Protein AF-A0A2P4S8G6-F1 (afdb_monomer)

Organism: Bambusicola thoracicus (NCBI:txid9083)

pLDDT: mean 73.47, std 11.03, range [54.88, 89.69]

Secondary structure (DSSP, 8-state):
------HHHHHHHHHHHHHHHHHHSSGGGHHHHHHHHHHTS------SEEEETTEEEEPPPGGGG-

Structure (mmCIF, N/CA/C/O backbone):
data_AF-A0A2P4S8G6-F1
#
_entry.id   AF-A0A2P4S8G6-F1
#
loop_
_atom_site.group_PDB
_atom_site.id
_atom_site.type_symbol
_atom_site.label_atom_id
_atom_site.label_alt_id
_atom_site.label_comp_id
_atom_site.label_asym_id
_atom_site.label_entity_id
_atom_site.label_seq_id
_atom_site.pdbx_PDB_ins_code
_atom_site.Cartn_x
_atom_site.Cartn_y
_atom_site.Cartn_z
_atom_site.occupancy
_atom_site.B_iso_or_equiv
_atom_site.auth_seq_id
_atom_site.auth_comp_id
_atom_site.auth_asym_id
_atom_site.auth_atom_id
_atom_site.pdbx_PDB_model_num
ATOM 1 N N . MET A 1 1 ? -3.720 -12.277 31.443 1.00 62.50 1 MET A N 1
ATOM 2 C CA . MET A 1 1 ? -3.873 -10.825 31.226 1.00 62.50 1 MET A CA 1
ATOM 3 C C . MET A 1 1 ? -5.178 -10.648 30.471 1.00 62.50 1 MET A C 1
ATOM 5 O O . MET A 1 1 ? -5.287 -11.201 29.386 1.00 62.50 1 MET A O 1
ATOM 9 N N . VAL A 1 2 ? -6.196 -10.044 31.084 1.00 57.22 2 VAL A N 1
ATOM 10 C CA . VAL A 1 2 ? -7.486 -9.788 30.421 1.00 57.22 2 VAL A CA 1
ATOM 11 C C . VAL A 1 2 ? -7.360 -8.433 29.730 1.00 57.22 2 VAL A C 1
ATOM 13 O O . VAL A 1 2 ? -7.025 -7.451 30.384 1.00 57.22 2 VAL A O 1
ATOM 16 N N . LEU A 1 3 ? -7.520 -8.408 28.408 1.00 69.19 3 LEU A N 1
ATOM 17 C CA . LEU A 1 3 ? -7.505 -7.183 27.612 1.00 69.19 3 LEU A CA 1
ATOM 18 C C . LEU A 1 3 ? -8.928 -6.632 27.597 1.00 69.19 3 LEU A C 1
ATOM 20 O O . LEU A 1 3 ? -9.789 -7.145 26.886 1.00 69.19 3 LEU A O 1
ATOM 24 N N . GLU A 1 4 ? -9.185 -5.618 28.411 1.00 72.06 4 GLU A N 1
ATOM 25 C CA . GLU A 1 4 ? -10.429 -4.861 28.328 1.00 72.06 4 GLU A CA 1
ATOM 26 C C . GLU A 1 4 ? -10.290 -3.852 27.186 1.00 72.06 4 GLU A C 1
ATOM 28 O O . GLU A 1 4 ? -9.713 -2.779 27.346 1.00 72.06 4 GLU A O 1
ATOM 33 N N . THR A 1 5 ? -10.746 -4.226 25.990 1.00 69.44 5 THR A N 1
ATOM 34 C CA . THR A 1 5 ? -10.750 -3.319 24.838 1.00 69.44 5 THR A CA 1
ATOM 35 C C . THR A 1 5 ? -12.029 -2.486 24.846 1.00 69.44 5 THR A C 1
ATOM 37 O O . THR A 1 5 ? -13.136 -3.023 24.819 1.00 69.44 5 THR A O 1
ATOM 40 N N . ASN A 1 6 ? -11.881 -1.160 24.877 1.00 83.81 6 ASN A N 1
ATOM 41 C CA . ASN A 1 6 ? -12.998 -0.225 24.847 1.00 83.81 6 ASN A CA 1
ATOM 42 C C . ASN A 1 6 ? -13.646 -0.217 23.451 1.00 83.81 6 ASN A C 1
ATOM 44 O O . ASN A 1 6 ? -12.982 0.037 22.447 1.00 83.81 6 ASN A O 1
ATOM 48 N N . MET A 1 7 ? -14.957 -0.463 23.387 1.00 84.00 7 MET A N 1
ATOM 49 C CA . MET A 1 7 ? -15.723 -0.519 22.135 1.00 84.00 7 MET A CA 1
ATOM 50 C C . MET A 1 7 ? -15.548 0.745 21.272 1.00 84.00 7 MET A C 1
ATOM 52 O O . MET A 1 7 ? -15.496 0.654 20.047 1.00 84.00 7 MET A O 1
ATOM 56 N N . ASN A 1 8 ? -15.399 1.918 21.896 1.00 86.94 8 ASN A N 1
ATOM 57 C CA . ASN A 1 8 ? -15.213 3.182 21.180 1.00 86.94 8 ASN A CA 1
ATOM 58 C C . ASN A 1 8 ? -13.866 3.240 20.449 1.00 86.94 8 ASN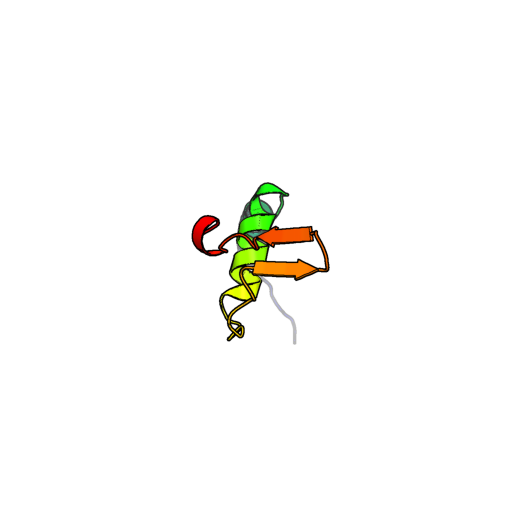 A C 1
ATOM 60 O O . ASN A 1 8 ? -13.785 3.795 19.355 1.00 86.94 8 ASN A O 1
ATOM 64 N N . GLU A 1 9 ? -12.817 2.643 21.017 1.00 87.06 9 GLU A N 1
ATOM 65 C CA . GLU A 1 9 ? -11.498 2.584 20.380 1.00 87.06 9 GLU A CA 1
ATOM 66 C C . GLU A 1 9 ? -11.505 1.643 19.170 1.00 87.06 9 GLU A C 1
ATOM 68 O O . GLU A 1 9 ? -10.899 1.963 18.149 1.00 87.06 9 GLU A O 1
ATOM 73 N N . ILE A 1 10 ? -12.251 0.533 19.238 1.00 89.19 10 ILE A N 1
ATOM 74 C CA . ILE A 1 10 ? -12.431 -0.390 18.105 1.00 89.19 10 ILE A CA 1
ATOM 75 C C . ILE A 1 10 ? -13.126 0.325 16.946 1.00 89.19 10 ILE A C 1
ATOM 77 O O . ILE A 1 10 ? -12.669 0.243 15.808 1.00 89.19 10 ILE A O 1
ATOM 81 N N . VAL A 1 11 ? -14.211 1.052 17.229 1.00 89.50 11 VAL A N 1
ATOM 82 C CA . VAL A 1 11 ? -14.943 1.807 16.203 1.00 89.50 11 VAL A CA 1
ATOM 83 C C . VAL A 1 11 ? -14.047 2.882 15.585 1.00 89.50 11 VAL A C 1
ATOM 85 O O . VAL A 1 11 ? -13.968 2.978 14.362 1.00 89.50 11 VAL A O 1
ATOM 88 N N . ALA A 1 12 ? -13.297 3.627 16.401 1.00 89.62 12 ALA A N 1
ATOM 89 C CA . ALA A 1 12 ? -12.375 4.648 15.907 1.00 89.62 12 ALA A CA 1
ATOM 90 C C . ALA A 1 12 ? -11.260 4.061 15.019 1.00 89.62 12 ALA A C 1
ATOM 92 O O . ALA A 1 12 ? -10.939 4.623 13.969 1.00 89.62 12 ALA A O 1
ATOM 93 N N . GLN A 1 13 ? -10.687 2.915 15.400 1.00 88.81 13 GLN A N 1
ATOM 94 C CA . GLN A 1 13 ? -9.676 2.228 14.593 1.00 88.81 13 GLN A CA 1
ATOM 95 C C . GLN A 1 13 ? -10.259 1.664 13.293 1.00 88.81 13 GLN A C 1
ATOM 97 O O . GLN A 1 13 ? -9.630 1.801 12.245 1.00 88.81 13 GLN A O 1
ATOM 102 N N . ALA A 1 14 ? -11.464 1.091 13.332 1.00 88.75 14 ALA A N 1
ATOM 103 C CA . ALA A 1 14 ? -12.151 0.588 12.145 1.00 88.75 14 ALA A CA 1
ATOM 104 C C . ALA A 1 14 ? -12.473 1.715 11.150 1.00 88.75 14 ALA A C 1
ATOM 106 O O . ALA A 1 14 ? -12.279 1.561 9.944 1.00 88.75 14 ALA A O 1
ATOM 107 N N . GLU A 1 15 ? -12.900 2.884 11.632 1.00 89.44 15 GLU A N 1
ATOM 108 C CA . GLU A 1 15 ? -13.117 4.056 10.780 1.00 89.44 15 GLU A CA 1
ATOM 109 C C . GLU A 1 15 ? -11.812 4.594 10.181 1.00 89.44 15 GLU A C 1
ATOM 111 O O . GLU A 1 15 ? -11.783 4.977 9.007 1.00 89.44 15 GLU A O 1
ATOM 116 N N . ALA A 1 16 ? -10.728 4.617 10.962 1.00 86.56 16 ALA A N 1
ATOM 117 C CA . ALA A 1 16 ? -9.411 5.019 10.479 1.00 86.56 16 ALA A CA 1
ATOM 118 C C . ALA A 1 16 ? -8.895 4.064 9.390 1.00 86.56 16 ALA A C 1
ATOM 120 O O . ALA A 1 16 ? -8.465 4.525 8.330 1.00 86.56 16 ALA A O 1
ATOM 121 N N . GLN A 1 17 ? -9.011 2.750 9.605 1.00 83.50 17 GLN A N 1
ATOM 122 C CA . GLN A 1 17 ? -8.661 1.735 8.609 1.00 83.50 17 GLN A CA 1
ATOM 123 C C . GLN A 1 17 ? -9.534 1.852 7.359 1.00 83.50 17 GLN A C 1
ATOM 125 O O . GLN A 1 17 ? -8.996 1.910 6.260 1.00 83.50 17 GLN A O 1
ATOM 130 N N . SER A 1 18 ? -10.852 2.027 7.496 1.00 84.12 18 SER A N 1
ATOM 131 C CA . SER A 1 18 ? -11.754 2.191 6.347 1.00 84.12 18 SER A CA 1
ATOM 132 C C . SER A 1 18 ? -11.423 3.426 5.497 1.00 84.12 18 SER A C 1
ATOM 134 O O . SER A 1 18 ? -11.541 3.397 4.271 1.00 84.12 18 SER A O 1
ATOM 136 N N . LYS A 1 19 ? -10.989 4.533 6.118 1.00 82.94 19 LYS A N 1
ATOM 137 C CA . LYS A 1 19 ? -10.535 5.732 5.389 1.00 82.94 19 LYS A CA 1
ATOM 138 C C . LYS A 1 19 ? -9.246 5.472 4.613 1.00 82.94 19 LYS A C 1
ATOM 140 O O . LYS A 1 19 ? -9.147 5.908 3.468 1.00 82.94 19 LYS A O 1
ATOM 145 N N . LEU A 1 20 ? -8.294 4.755 5.2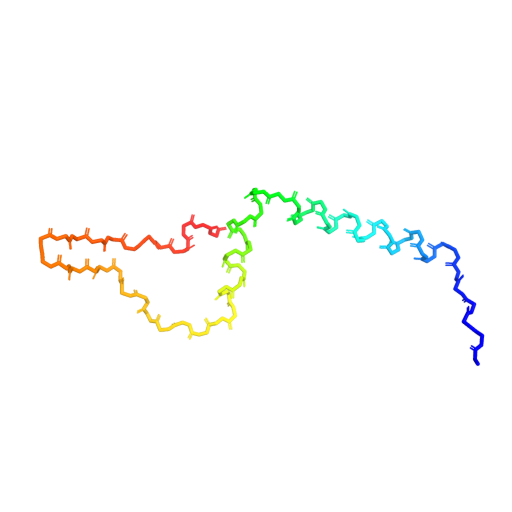09 1.00 74.31 20 LEU A N 1
ATOM 146 C CA . LEU A 1 20 ? -7.052 4.361 4.541 1.00 74.31 20 LEU A CA 1
ATOM 147 C C . LEU A 1 20 ? -7.323 3.381 3.394 1.00 74.31 20 LEU A C 1
ATOM 149 O O . LEU A 1 20 ? -6.879 3.613 2.276 1.00 74.31 20 LEU A O 1
ATOM 153 N N . GLU A 1 21 ? -8.143 2.357 3.619 1.00 73.75 21 GLU A N 1
ATOM 154 C CA . GLU A 1 21 ? -8.550 1.400 2.588 1.00 73.75 21 GLU A CA 1
ATOM 155 C C . GLU A 1 21 ? -9.251 2.079 1.410 1.00 73.75 21 GLU A C 1
ATOM 157 O O . GLU A 1 21 ? -9.041 1.685 0.271 1.00 73.75 21 GLU A O 1
ATOM 162 N N . LYS A 1 22 ? -10.042 3.133 1.644 1.00 73.75 22 LYS A N 1
ATOM 163 C CA . LYS A 1 22 ? -10.650 3.934 0.566 1.00 73.75 22 LYS A CA 1
ATOM 164 C C . LYS A 1 22 ? -9.643 4.832 -0.150 1.00 73.75 22 LYS A C 1
ATOM 166 O O . LYS A 1 22 ? -9.759 5.014 -1.358 1.00 73.75 22 LYS A O 1
ATOM 171 N N . ALA A 1 23 ? -8.672 5.389 0.571 1.00 66.19 23 ALA A N 1
ATOM 172 C CA . ALA A 1 23 ? -7.598 6.188 -0.022 1.00 66.19 23 ALA A CA 1
ATOM 173 C C . ALA A 1 23 ? -6.651 5.334 -0.885 1.00 66.19 23 ALA A C 1
ATOM 175 O O . ALA A 1 23 ? -6.042 5.831 -1.830 1.00 66.19 23 ALA A O 1
ATOM 176 N N . GLU A 1 24 ? -6.555 4.042 -0.584 1.00 64.56 24 GLU A N 1
ATOM 177 C CA . GLU A 1 24 ? -5.664 3.104 -1.256 1.00 64.56 24 GLU A CA 1
ATOM 178 C C . GLU A 1 24 ? -6.368 2.104 -2.197 1.00 64.56 24 GLU A C 1
ATOM 180 O O . GLU A 1 24 ? -5.726 1.431 -3.011 1.00 64.56 24 GLU A O 1
ATOM 185 N N . GLY A 1 25 ? -7.687 1.980 -2.076 1.00 59.38 25 GLY A N 1
ATOM 186 C CA . GLY A 1 25 ? -8.523 0.978 -2.723 1.00 59.38 25 GLY A CA 1
ATOM 187 C C . GLY A 1 25 ? -9.011 1.430 -4.088 1.00 59.38 25 GLY A C 1
ATOM 188 O O . GLY A 1 25 ? -10.181 1.746 -4.275 1.00 59.38 25 GLY A O 1
ATOM 189 N N . GLY A 1 26 ? -8.116 1.445 -5.071 1.00 63.31 26 GLY A N 1
ATOM 190 C CA . GLY A 1 26 ? -8.513 1.620 -6.462 1.00 63.31 26 GLY A CA 1
ATOM 191 C C . GLY A 1 26 ? -7.342 1.684 -7.431 1.00 63.31 26 GLY A C 1
ATOM 192 O O . GLY A 1 26 ? -6.226 2.050 -7.068 1.00 63.31 26 GLY A O 1
ATOM 193 N N . LEU A 1 27 ? -7.618 1.391 -8.706 1.00 54.88 27 LEU A N 1
ATOM 194 C CA . LEU A 1 27 ? -6.666 1.559 -9.814 1.00 54.88 27 LEU A CA 1
ATOM 195 C C . LEU A 1 27 ? -6.128 3.003 -9.902 1.00 54.88 27 LEU A C 1
ATOM 197 O O . LEU A 1 27 ? -5.002 3.217 -10.337 1.00 54.88 27 LEU A O 1
ATOM 201 N N . SER A 1 28 ? -6.903 3.984 -9.422 1.00 60.94 28 SER A N 1
ATOM 202 C CA . SER A 1 28 ? -6.511 5.397 -9.349 1.00 60.94 28 SER A CA 1
ATOM 203 C C . SER A 1 28 ? -5.376 5.678 -8.354 1.00 60.94 28 SER A C 1
ATOM 205 O O . SER A 1 28 ? -4.695 6.686 -8.503 1.00 60.94 28 SER A O 1
ATOM 207 N N . ALA A 1 29 ? -5.149 4.804 -7.366 1.00 57.31 29 ALA A N 1
ATOM 208 C CA . ALA A 1 29 ? -4.034 4.904 -6.421 1.00 57.31 29 ALA A CA 1
ATOM 209 C C . ALA A 1 29 ? -2.788 4.127 -6.893 1.00 57.31 29 ALA A C 1
ATOM 211 O O . ALA A 1 29 ? -1.723 4.241 -6.285 1.00 57.31 29 ALA A O 1
ATOM 212 N N . ALA A 1 30 ? -2.887 3.345 -7.979 1.00 60.66 30 ALA A N 1
ATOM 213 C CA . ALA A 1 30 ? -1.770 2.564 -8.513 1.00 60.66 30 ALA A CA 1
ATOM 214 C C . ALA A 1 30 ? -0.571 3.431 -8.952 1.00 60.66 30 ALA A C 1
ATOM 216 O O . ALA A 1 30 ? 0.555 3.056 -8.615 1.00 60.66 30 ALA A O 1
ATOM 217 N N . PRO A 1 31 ? -0.758 4.602 -9.602 1.00 60.81 31 PRO A N 1
ATOM 218 C CA . PRO A 1 31 ? 0.352 5.507 -9.901 1.00 60.81 31 PRO A CA 1
ATOM 219 C C . PRO A 1 31 ? 1.043 6.008 -8.627 1.00 60.81 31 PRO A C 1
ATOM 221 O O . PRO A 1 31 ? 2.259 5.896 -8.503 1.00 60.81 31 PRO A O 1
ATOM 224 N N . SER A 1 32 ? 0.281 6.459 -7.626 1.00 63.41 32 SER A N 1
ATOM 225 C CA . SER A 1 32 ? 0.835 6.955 -6.359 1.00 63.41 32 SER A CA 1
ATOM 226 C C . SER A 1 32 ? 1.521 5.856 -5.539 1.00 63.41 32 SER A C 1
ATOM 228 O O . SER A 1 32 ? 2.527 6.131 -4.887 1.00 63.41 32 SER A O 1
ATOM 230 N N . ARG A 1 33 ? 1.042 4.604 -5.606 1.00 62.25 33 ARG A N 1
ATOM 231 C CA . ARG A 1 33 ? 1.695 3.427 -5.006 1.00 62.25 33 ARG A CA 1
ATOM 232 C C . ARG A 1 33 ? 3.007 3.088 -5.708 1.00 62.25 33 ARG A C 1
ATOM 234 O O . ARG A 1 33 ? 4.010 2.902 -5.026 1.00 62.25 33 ARG A O 1
ATOM 241 N N . ALA A 1 34 ? 3.022 3.056 -7.042 1.00 65.44 34 ALA A N 1
ATOM 242 C CA . ALA A 1 34 ? 4.240 2.816 -7.817 1.00 65.44 34 ALA A CA 1
ATOM 243 C C . ALA A 1 34 ? 5.302 3.889 -7.530 1.00 65.44 34 ALA A C 1
ATOM 245 O O . ALA A 1 34 ? 6.465 3.567 -7.308 1.00 65.44 34 ALA A O 1
ATOM 246 N N . VAL A 1 35 ? 4.880 5.152 -7.453 1.00 64.06 35 VAL A N 1
ATOM 247 C CA . VAL A 1 35 ? 5.737 6.303 -7.150 1.00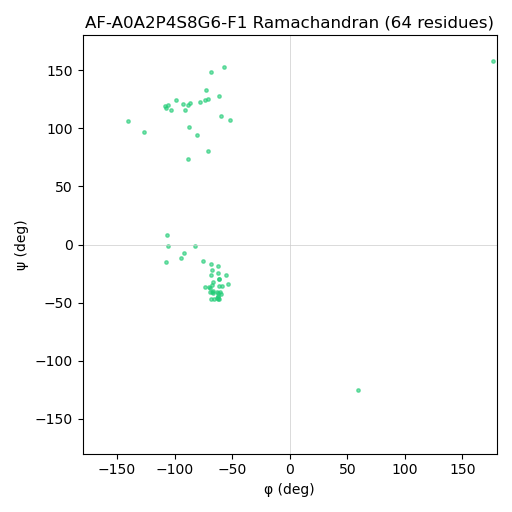 64.06 35 VAL A CA 1
ATOM 248 C C . VAL A 1 35 ? 6.223 6.298 -5.691 1.00 64.06 35 VAL A C 1
ATOM 250 O O . VAL A 1 35 ? 7.397 6.554 -5.427 1.00 64.06 35 VAL A O 1
ATOM 253 N N . SER A 1 36 ? 5.363 5.952 -4.731 1.00 65.38 36 SER A N 1
ATOM 254 C CA . SER A 1 36 ? 5.745 5.859 -3.313 1.00 65.38 36 SER A CA 1
ATOM 255 C C . SER A 1 36 ? 6.682 4.685 -3.038 1.00 65.38 36 SER A C 1
ATOM 257 O O . SER A 1 36 ? 7.624 4.833 -2.265 1.00 65.38 36 SER A O 1
ATOM 259 N N . ALA A 1 37 ? 6.481 3.547 -3.711 1.00 67.12 37 ALA A N 1
ATOM 260 C CA . ALA A 1 37 ? 7.351 2.380 -3.592 1.00 67.12 37 ALA A CA 1
ATOM 261 C C . ALA A 1 37 ? 8.790 2.675 -4.046 1.00 67.12 37 ALA A C 1
ATOM 263 O O . ALA A 1 37 ? 9.724 2.100 -3.496 1.00 67.12 37 ALA A O 1
ATOM 264 N N . VAL A 1 38 ? 8.984 3.600 -4.995 1.00 65.12 38 VAL A N 1
ATOM 265 C CA . VAL A 1 38 ? 10.317 4.010 -5.469 1.00 65.12 38 VAL A CA 1
ATOM 266 C C . VAL A 1 38 ? 10.887 5.242 -4.758 1.00 65.12 38 VAL A C 1
ATOM 268 O O . VAL A 1 38 ? 12.075 5.517 -4.897 1.00 65.12 38 VAL A O 1
ATOM 271 N N . LYS A 1 39 ? 10.086 5.971 -3.965 1.00 67.50 39 LYS A N 1
ATOM 272 C CA . LYS A 1 39 ? 10.474 7.239 -3.313 1.00 67.50 39 LYS A CA 1
ATOM 273 C C . LYS A 1 39 ? 11.642 7.099 -2.327 1.00 67.50 39 LYS A C 1
ATOM 275 O O . LYS A 1 39 ? 12.404 8.044 -2.148 1.00 67.50 39 LYS A O 1
ATOM 280 N N . ASN A 1 40 ? 11.790 5.934 -1.698 1.00 62.72 40 ASN A N 1
ATOM 281 C CA . ASN A 1 40 ? 12.826 5.660 -0.695 1.00 62.72 40 ASN A CA 1
ATOM 282 C C . A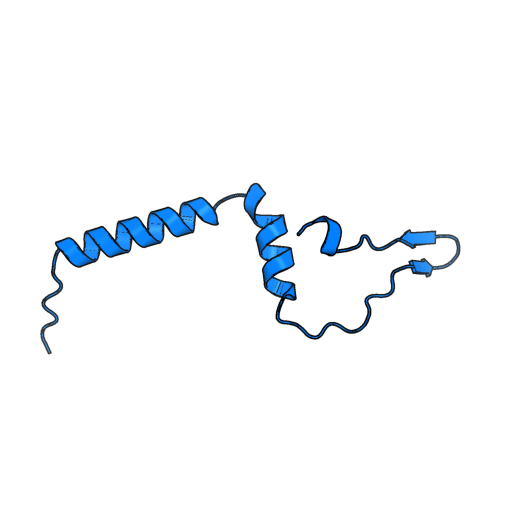SN A 1 40 ? 13.957 4.755 -1.212 1.00 62.72 40 ASN A C 1
ATOM 284 O O . ASN A 1 40 ? 14.801 4.323 -0.428 1.00 62.72 40 ASN A O 1
ATOM 288 N N . ILE A 1 41 ? 13.985 4.459 -2.514 1.00 69.62 41 ILE A N 1
ATOM 289 C CA . ILE A 1 41 ? 15.024 3.632 -3.127 1.00 69.62 41 ILE A CA 1
ATOM 290 C C . ILE A 1 41 ? 16.050 4.563 -3.781 1.00 69.62 41 ILE A C 1
ATOM 292 O O . ILE A 1 41 ? 15.696 5.375 -4.633 1.00 69.62 41 ILE A O 1
ATOM 296 N N . ASN A 1 42 ? 17.330 4.431 -3.421 1.00 62.69 42 ASN A N 1
ATOM 297 C CA . ASN A 1 42 ? 18.425 5.043 -4.178 1.00 62.69 42 ASN A CA 1
ATOM 298 C C . ASN A 1 42 ? 18.572 4.292 -5.508 1.00 62.69 42 ASN A C 1
ATOM 300 O O . ASN A 1 42 ? 19.378 3.370 -5.630 1.00 62.69 42 ASN A O 1
ATOM 304 N N . LEU A 1 43 ? 17.724 4.619 -6.480 1.00 63.47 43 LEU A N 1
ATOM 305 C CA . LEU A 1 43 ? 17.777 4.012 -7.801 1.00 63.47 43 LEU A CA 1
ATOM 306 C C . LEU A 1 43 ? 18.992 4.560 -8.563 1.00 63.47 43 LEU A C 1
ATOM 308 O O . LEU A 1 43 ? 19.182 5.779 -8.595 1.00 63.47 43 LEU A O 1
ATOM 312 N N . PRO A 1 44 ? 19.804 3.696 -9.200 1.00 68.31 44 PRO A N 1
ATOM 313 C CA . PRO A 1 44 ? 20.753 4.162 -10.203 1.00 68.31 44 PRO A CA 1
ATOM 314 C C . PRO A 1 44 ? 19.989 4.906 -11.304 1.00 68.31 44 PRO A C 1
ATOM 316 O O . PRO A 1 44 ? 18.807 4.629 -11.523 1.00 68.31 44 PRO A O 1
ATOM 319 N N . GLU A 1 45 ? 20.642 5.848 -11.992 1.00 67.12 45 GLU A N 1
ATOM 320 C CA . GLU A 1 45 ? 20.015 6.559 -13.109 1.00 67.12 45 GLU A CA 1
ATOM 321 C C . GLU A 1 45 ? 19.434 5.543 -14.103 1.00 67.12 45 GLU A C 1
ATOM 323 O O . GLU A 1 45 ? 20.166 4.834 -14.796 1.00 67.12 45 GLU A O 1
ATOM 328 N N . ILE A 1 46 ? 18.101 5.431 -14.132 1.00 71.44 46 ILE A N 1
ATOM 329 C CA . ILE A 1 46 ? 17.407 4.514 -15.035 1.00 71.44 46 ILE A CA 1
ATOM 330 C C . ILE A 1 46 ? 17.755 4.957 -16.461 1.00 71.44 46 ILE A C 1
ATOM 332 O O . ILE A 1 46 ? 17.571 6.139 -16.781 1.00 71.44 46 ILE A O 1
ATOM 336 N N . PRO A 1 47 ? 18.244 4.053 -17.329 1.00 71.81 47 PRO A N 1
ATOM 337 C CA . PRO A 1 47 ? 18.619 4.412 -18.686 1.00 71.81 47 PRO A CA 1
ATOM 338 C C . PRO A 1 47 ? 17.396 4.967 -19.419 1.00 71.81 47 PRO A C 1
ATOM 340 O O . PRO A 1 47 ? 16.445 4.251 -19.722 1.00 71.81 47 PRO A O 1
ATOM 343 N N . ARG A 1 48 ? 17.416 6.276 -19.698 1.00 73.12 48 ARG A N 1
ATOM 344 C CA . ARG A 1 48 ? 16.291 7.000 -20.318 1.00 73.12 48 ARG A CA 1
ATOM 345 C C . ARG A 1 48 ? 16.049 6.604 -21.771 1.00 73.12 48 ARG A C 1
ATOM 347 O O . ARG A 1 48 ? 14.991 6.903 -22.319 1.00 73.12 48 ARG A O 1
ATOM 354 N N . ASN A 1 49 ? 17.029 5.958 -22.394 1.00 82.00 49 ASN A N 1
ATOM 355 C CA . ASN A 1 49 ? 17.007 5.621 -23.803 1.00 82.00 49 ASN A CA 1
ATOM 356 C C . ASN A 1 49 ? 17.606 4.227 -24.006 1.00 82.00 49 ASN A C 1
ATOM 358 O O . ASN A 1 49 ? 18.816 4.042 -23.893 1.00 82.00 49 ASN A O 1
ATOM 362 N N . ILE A 1 50 ? 16.747 3.253 -24.286 1.00 86.38 50 ILE A N 1
ATOM 363 C CA . ILE A 1 50 ? 17.128 1.860 -24.509 1.00 86.38 50 ILE A CA 1
ATOM 364 C C . ILE A 1 50 ? 17.078 1.619 -26.019 1.00 86.38 50 ILE A C 1
ATOM 366 O O . ILE A 1 50 ? 16.013 1.724 -26.622 1.00 86.38 50 ILE A O 1
ATOM 370 N N . ASN A 1 51 ? 18.227 1.333 -26.631 1.00 88.62 51 ASN A N 1
ATOM 371 C CA . ASN A 1 51 ? 18.318 0.979 -28.049 1.00 88.62 51 ASN A CA 1
ATOM 372 C C . ASN A 1 51 ? 18.585 -0.525 -28.172 1.00 88.62 51 ASN A C 1
ATOM 374 O O . ASN A 1 51 ? 19.601 -1.003 -27.668 1.00 88.62 51 ASN A O 1
ATOM 378 N N . ILE A 1 52 ? 17.692 -1.263 -28.829 1.00 87.19 52 ILE A N 1
ATOM 379 C CA . ILE A 1 52 ? 17.839 -2.698 -29.107 1.00 87.19 52 ILE A CA 1
ATOM 380 C C . ILE A 1 52 ? 17.642 -2.895 -30.611 1.00 87.19 52 ILE A C 1
ATOM 382 O O . ILE A 1 52 ? 16.513 -2.946 -31.096 1.00 87.19 52 ILE A O 1
ATOM 386 N N . GLY A 1 53 ? 18.749 -2.963 -31.356 1.00 87.12 53 GLY A N 1
ATOM 387 C CA . GLY A 1 53 ? 18.713 -2.933 -32.821 1.00 87.12 53 GLY A CA 1
ATOM 388 C C . GLY A 1 53 ? 18.069 -1.637 -33.323 1.00 87.12 53 GLY A C 1
ATOM 389 O O . GLY A 1 53 ? 18.462 -0.553 -32.895 1.00 87.12 53 GLY A O 1
ATOM 390 N N . ASP A 1 54 ? 17.040 -1.764 -34.159 1.00 89.69 54 ASP A N 1
ATOM 391 C CA . ASP A 1 54 ? 16.283 -0.627 -34.706 1.00 89.69 54 ASP A CA 1
ATOM 392 C C . ASP A 1 54 ? 15.200 -0.089 -33.747 1.00 89.69 54 ASP A C 1
ATOM 394 O O . ASP A 1 54 ? 14.496 0.871 -34.064 1.00 89.69 54 ASP A O 1
ATOM 398 N N . ILE A 1 55 ? 15.034 -0.699 -32.568 1.00 89.25 55 ILE A N 1
ATOM 399 C CA . ILE A 1 55 ? 14.018 -0.305 -31.587 1.00 89.25 55 ILE A CA 1
ATOM 400 C C . ILE 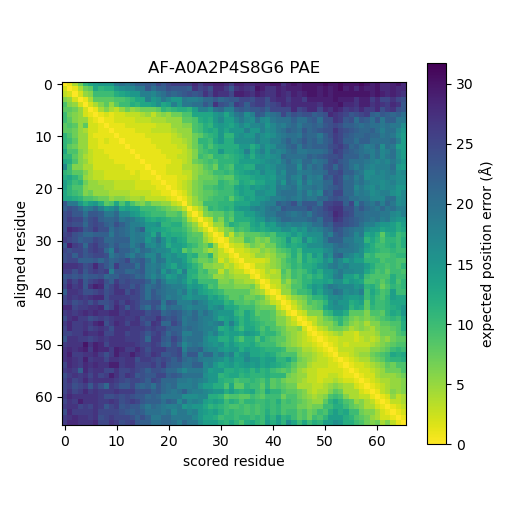A 1 55 ? 14.620 0.689 -30.592 1.00 89.25 55 ILE A C 1
ATOM 402 O O . ILE A 1 55 ? 15.548 0.361 -29.851 1.00 89.25 55 ILE A O 1
ATOM 406 N N . ASN A 1 56 ? 14.033 1.885 -30.523 1.00 88.62 56 ASN A N 1
ATOM 407 C CA . ASN A 1 56 ? 14.325 2.899 -29.512 1.00 88.62 56 ASN A CA 1
ATOM 408 C C . ASN A 1 56 ? 13.164 2.999 -28.512 1.00 88.62 56 ASN A C 1
ATOM 410 O O . ASN A 1 56 ? 12.050 3.369 -28.880 1.00 88.62 56 ASN A O 1
ATOM 414 N N . ILE A 1 57 ? 13.428 2.702 -27.240 1.00 86.88 57 ILE A N 1
ATOM 415 C CA . ILE A 1 57 ? 12.467 2.860 -26.145 1.00 86.88 57 ILE A CA 1
ATOM 416 C C . ILE A 1 57 ? 12.904 4.045 -25.287 1.00 86.88 57 ILE A C 1
ATOM 418 O O . ILE A 1 57 ? 13.980 4.032 -24.683 1.00 86.88 57 ILE A O 1
ATOM 422 N N . LYS A 1 58 ? 12.0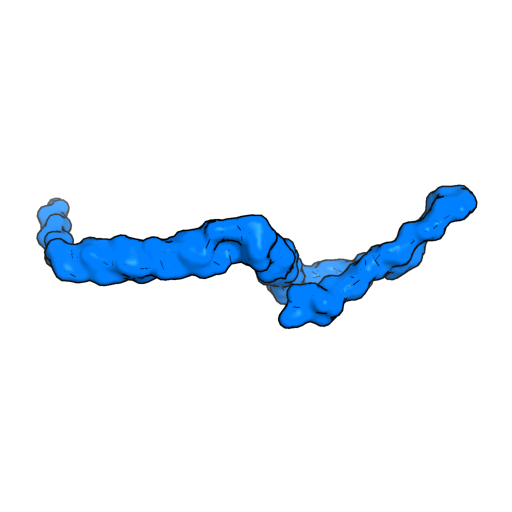40 5.060 -25.201 1.00 84.06 58 LYS A N 1
ATOM 423 C CA . LYS A 1 58 ? 12.198 6.180 -24.270 1.00 84.06 58 LYS A CA 1
ATOM 424 C C . LYS A 1 58 ? 11.4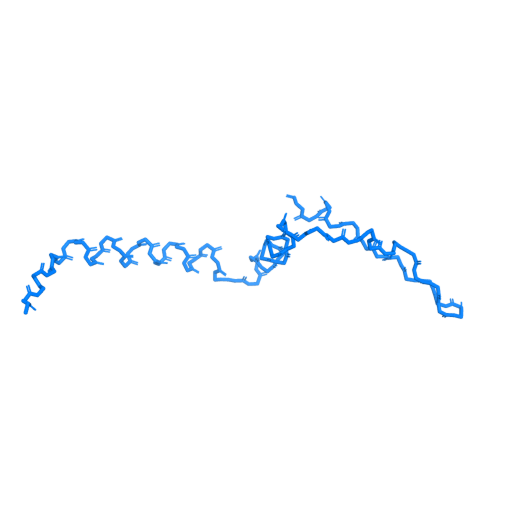76 5.853 -22.975 1.00 84.06 58 LYS A C 1
ATOM 426 O O . LYS A 1 58 ? 10.255 5.708 -22.966 1.00 84.06 58 LYS A O 1
ATOM 431 N N . VAL A 1 59 ? 12.229 5.742 -21.889 1.00 78.12 59 VAL A N 1
ATOM 432 C CA . VAL A 1 59 ? 11.648 5.512 -20.565 1.00 78.12 59 VAL A CA 1
ATOM 433 C C . VAL A 1 59 ? 11.095 6.849 -20.044 1.00 78.12 59 VAL A C 1
ATOM 435 O O . VAL A 1 59 ? 11.853 7.822 -19.979 1.00 78.12 59 VAL A O 1
ATOM 438 N N . PRO A 1 60 ? 9.794 6.946 -19.706 1.00 69.31 60 PRO A N 1
ATOM 439 C CA . PRO A 1 60 ? 9.192 8.189 -19.232 1.00 69.31 60 PRO A CA 1
ATOM 440 C C . PRO A 1 60 ? 9.729 8.586 -17.853 1.00 69.31 60 PRO A C 1
ATOM 442 O O . PRO A 1 60 ? 10.067 7.738 -17.026 1.00 69.31 60 PRO A O 1
ATOM 445 N N . ASN A 1 61 ? 9.807 9.895 -17.597 1.00 71.88 61 ASN A N 1
ATOM 446 C CA . ASN A 1 61 ? 10.278 10.405 -16.314 1.00 71.88 61 ASN A CA 1
ATOM 447 C C . ASN A 1 61 ? 9.207 10.192 -15.236 1.00 71.88 61 ASN A C 1
ATOM 449 O O . ASN A 1 61 ? 8.083 10.674 -15.370 1.00 71.88 61 ASN A O 1
ATOM 453 N N . LEU A 1 62 ? 9.573 9.514 -14.145 1.00 66.44 62 LEU A N 1
ATOM 454 C CA . LEU A 1 62 ? 8.673 9.289 -13.016 1.00 66.44 62 LEU A CA 1
ATOM 455 C C . LEU A 1 62 ? 8.224 10.594 -12.336 1.00 66.44 62 LEU A C 1
ATOM 457 O O . LEU A 1 62 ? 7.137 10.623 -11.770 1.00 66.44 62 LEU A O 1
ATOM 461 N N . SER A 1 63 ? 8.993 11.686 -12.442 1.00 65.44 63 SER A N 1
ATOM 462 C CA . SER A 1 63 ? 8.602 13.008 -11.931 1.00 65.44 63 SER A CA 1
ATOM 463 C C . SER A 1 63 ? 7.354 13.573 -12.606 1.00 65.44 63 SER A C 1
ATOM 465 O O . SER A 1 63 ? 6.753 14.492 -12.074 1.00 65.44 63 SER A O 1
ATOM 467 N N . GLN A 1 64 ? 6.974 13.062 -13.780 1.00 63.44 64 GLN A N 1
ATOM 468 C CA . GLN A 1 64 ? 5.749 13.465 -14.473 1.00 63.44 64 GLN A CA 1
ATOM 469 C C . GLN A 1 64 ? 4.485 12.867 -13.828 1.00 63.44 64 GLN A C 1
ATOM 471 O O . GLN A 1 64 ? 3.379 13.300 -14.136 1.00 63.44 64 GLN A O 1
ATOM 476 N N . PHE A 1 65 ? 4.648 11.864 -12.960 1.00 62.19 65 PHE A N 1
ATOM 477 C CA . PHE A 1 65 ? 3.560 11.188 -12.249 1.00 62.19 65 PHE A CA 1
ATOM 478 C C . PHE A 1 65 ? 3.474 11.572 -10.759 1.00 62.19 65 PHE A C 1
ATOM 480 O O . PHE A 1 65 ? 2.604 11.048 -10.063 1.00 62.19 65 PHE A O 1
ATOM 487 N N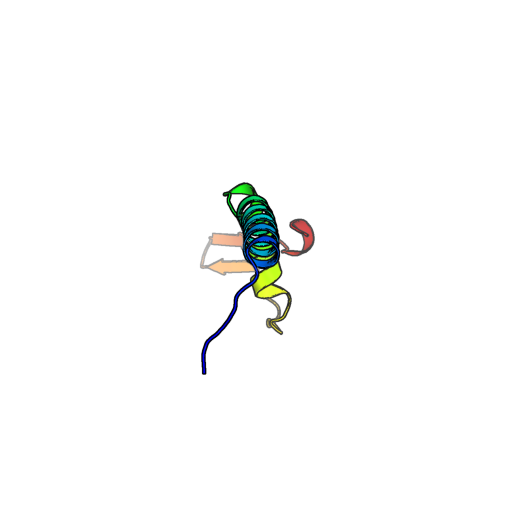 . MET A 1 66 ? 4.384 12.430 -10.277 1.00 57.09 66 MET A N 1
ATOM 488 C CA . MET A 1 66 ? 4.332 13.085 -8.958 1.00 57.09 66 MET A CA 1
ATOM 489 C C . MET A 1 66 ? 3.445 14.326 -9.038 1.00 57.09 66 MET A C 1
ATOM 491 O O . MET A 1 66 ? 2.688 14.552 -8.071 1.00 57.09 66 MET A O 1
#

Solvent-accessible surface area (backbone atoms only — not comparable to full-atom values): 4316 Å² total; per-residue (Å²): 135,86,84,85,76,57,69,68,58,53,52,53,50,50,53,52,48,52,53,49,48,60,70,58,64,48,81,86,33,47,58,57,48,58,50,55,71,49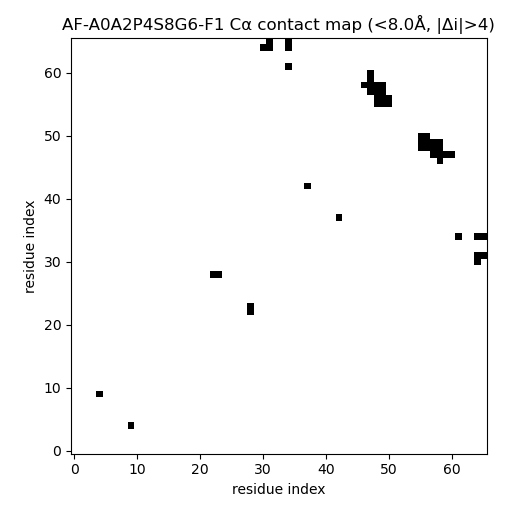,69,84,50,92,70,72,86,72,73,50,67,46,74,59,88,94,45,77,46,73,53,79,65,69,78,82,71,110

Radius of gyration: 21.07 Å; Cα contacts (8 Å, |Δi|>4): 25; chains: 1; bounding box: 36×24×66 Å

Foldseek 3Di:
DDDPDDPVVVVVVVVVVVVVCVVCVDPVCVLVVVLVVCVPDPDDDDPQWDDDPPDIDGDDDSVVSD

Nearest PDB structures (foldseek):
  6ky4-assembly1_A  TM=3.549E-01  e=6.344E+00  Arabidopsis thaliana

Mean predicted aligned error: 14.66 Å

Sequence (66 aa):
MVLETNMNEIVAQAEAQSKLEKAEGGLSAAPSRAVSAVKNINLPEIPRNINIGDINIKVPNLSQFM